Protein AF-A0A5K1A8P5-F1 (afdb_monomer_lite)

Radius of gyration: 10.72 Å; chains: 1; bounding box: 29×24×21 Å

InterPro domains:
  IPR003726 Homocysteine-binding domain [PF02574] (7-43)
  IPR036589 Homocysteine-binding domain superfamily [G3DSA:3.20.20.330] (1-45)
  IPR036589 Homocysteine-binding domain superfamily [SSF82282] (6-44)
  IPR051486 Homocysteine S-methyltransferase [PTHR46015] (2-44)

Sequence (45 aa):
ESTGVSDDDFVPYVCNWREAGASLIGGCCRTTPNTIRAICRALNK

Foldseek 3Di:
DPPDDDLQNCLVVLVVCVVVPDPDDDDDPPNDPSNRVNSVVSPVD

Organism: NCBI:txid210225

Structure (mmCIF, N/CA/C/O backbone):
data_AF-A0A5K1A8P5-F1
#
_entry.id   AF-A0A5K1A8P5-F1
#
loop_
_atom_site.group_PDB
_atom_site.id
_atom_site.type_symbol
_atom_site.label_atom_id
_atom_site.label_alt_id
_atom_site.label_comp_id
_atom_site.label_asym_id
_atom_site.label_entity_id
_atom_site.label_seq_id
_atom_site.pdbx_PDB_ins_code
_atom_site.Cartn_x
_atom_site.Cartn_y
_atom_site.Cartn_z
_atom_site.occupancy
_atom_site.B_iso_or_equiv
_atom_site.auth_seq_id
_atom_site.auth_comp_id
_atom_site.auth_asym_id
_atom_site.auth_atom_id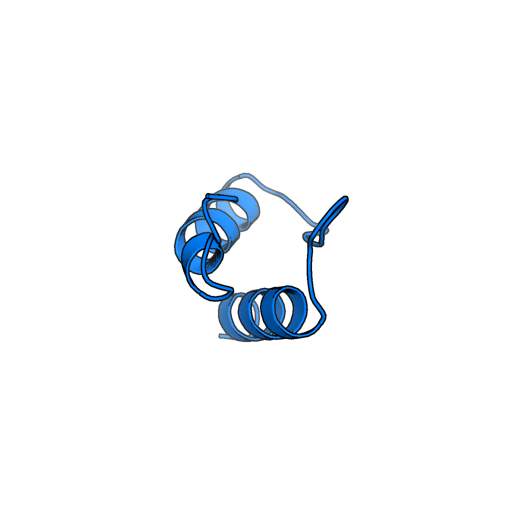
_atom_site.pdbx_PDB_model_num
ATOM 1 N N . GLU A 1 1 ? 20.138 13.215 -8.256 1.00 41.19 1 GLU A N 1
ATOM 2 C CA . GLU A 1 1 ? 19.711 12.479 -7.050 1.00 41.19 1 GLU A CA 1
ATOM 3 C C . GLU A 1 1 ? 18.194 12.295 -7.012 1.00 41.19 1 GLU A C 1
ATOM 5 O O . GLU A 1 1 ? 17.479 13.107 -6.437 1.00 41.19 1 GLU A O 1
ATOM 10 N N . SER A 1 2 ? 17.669 11.256 -7.674 1.00 50.56 2 SER A N 1
ATOM 11 C CA . SER A 1 2 ? 16.311 10.787 -7.364 1.00 50.56 2 SER A CA 1
ATOM 12 C C . SER A 1 2 ? 16.421 10.126 -6.001 1.00 50.56 2 SER A C 1
ATOM 14 O O . SER A 1 2 ? 17.102 9.111 -5.895 1.00 50.56 2 SER A O 1
ATOM 16 N N . THR A 1 3 ? 15.837 10.720 -4.964 1.00 54.28 3 THR A N 1
ATOM 17 C CA . THR A 1 3 ? 15.817 10.159 -3.611 1.00 54.28 3 THR A CA 1
ATOM 18 C C . THR A 1 3 ? 15.101 8.807 -3.664 1.00 54.28 3 THR A C 1
ATOM 20 O O . THR A 1 3 ? 13.875 8.722 -3.696 1.00 54.28 3 THR A O 1
ATOM 23 N N . GLY A 1 4 ? 15.888 7.744 -3.836 1.00 56.44 4 GLY A N 1
ATOM 24 C CA . GLY A 1 4 ? 15.418 6.380 -4.018 1.00 56.44 4 GLY A CA 1
ATOM 25 C C . GLY A 1 4 ? 14.910 5.862 -2.690 1.00 56.44 4 GLY A C 1
ATOM 26 O O . GLY A 1 4 ? 15.696 5.381 -1.884 1.00 56.44 4 GLY A O 1
ATOM 27 N N . VAL A 1 5 ? 13.610 6.018 -2.458 1.00 63.94 5 VAL A N 1
ATOM 28 C CA . VAL A 1 5 ? 12.927 5.350 -1.351 1.00 63.94 5 VAL A CA 1
ATOM 29 C C . VAL A 1 5 ? 13.142 3.847 -1.530 1.00 63.94 5 VAL A C 1
ATOM 31 O O . VAL A 1 5 ? 12.873 3.317 -2.612 1.00 63.94 5 VAL A O 1
ATOM 34 N N . SER A 1 6 ? 13.684 3.190 -0.506 1.00 69.19 6 SER A N 1
ATOM 35 C CA . SER A 1 6 ? 13.899 1.746 -0.507 1.00 69.19 6 SER A CA 1
ATOM 36 C C . SER A 1 6 ? 12.550 1.029 -0.518 1.00 69.19 6 SER A C 1
ATOM 38 O O . SER A 1 6 ? 11.563 1.525 0.028 1.00 69.19 6 SER A O 1
ATOM 40 N N . ASP A 1 7 ? 12.491 -0.160 -1.116 1.00 71.06 7 ASP A N 1
ATOM 41 C CA . ASP A 1 7 ? 11.253 -0.944 -1.203 1.00 71.06 7 ASP A CA 1
ATOM 42 C C . ASP A 1 7 ? 10.661 -1.275 0.184 1.00 71.06 7 ASP A C 1
ATOM 44 O O . ASP A 1 7 ? 9.447 -1.441 0.313 1.00 71.06 7 ASP A O 1
ATOM 48 N N . ASP A 1 8 ? 11.504 -1.324 1.220 1.00 72.12 8 ASP A N 1
ATOM 49 C CA . ASP A 1 8 ? 11.116 -1.609 2.604 1.00 72.12 8 ASP A CA 1
ATOM 50 C C . ASP A 1 8 ? 10.671 -0.366 3.400 1.00 72.12 8 ASP A C 1
ATOM 52 O O . ASP A 1 8 ? 9.979 -0.506 4.411 1.00 72.12 8 ASP A O 1
ATOM 56 N N . ASP A 1 9 ? 10.975 0.853 2.937 1.00 78.19 9 ASP A N 1
ATOM 57 C CA . ASP A 1 9 ? 10.635 2.096 3.655 1.00 78.19 9 ASP A CA 1
ATOM 58 C C . ASP A 1 9 ? 9.114 2.318 3.750 1.00 78.19 9 ASP A C 1
ATOM 60 O O . ASP A 1 9 ? 8.626 3.072 4.593 1.00 78.19 9 ASP A O 1
ATOM 64 N N . PHE A 1 10 ? 8.338 1.641 2.898 1.00 77.44 10 PHE A N 1
ATOM 65 C CA . PHE A 1 10 ? 6.880 1.744 2.866 1.00 77.44 10 PHE A CA 1
ATOM 66 C C . PHE A 1 10 ? 6.174 0.841 3.886 1.00 77.44 10 PHE A C 1
ATOM 68 O O . PHE A 1 10 ? 5.017 1.093 4.226 1.00 77.44 10 PHE A O 1
ATOM 75 N N . VAL A 1 11 ? 6.851 -0.188 4.404 1.00 79.38 11 VAL A N 1
ATOM 76 C CA . VAL A 1 11 ? 6.263 -1.209 5.289 1.00 79.38 11 VAL A CA 1
ATOM 77 C C . VAL A 1 11 ? 5.604 -0.628 6.553 1.00 79.38 11 VAL A C 1
ATOM 79 O O . VAL A 1 11 ? 4.488 -1.052 6.862 1.00 79.38 11 VAL A O 1
ATOM 82 N N . PRO A 1 12 ? 6.193 0.355 7.268 1.00 84.19 12 PRO A N 1
ATOM 83 C CA . PRO A 1 12 ? 5.562 0.934 8.456 1.00 84.19 12 PRO A CA 1
ATOM 84 C C . PRO A 1 12 ? 4.216 1.605 8.152 1.00 84.19 12 PRO A C 1
ATOM 86 O O . PRO A 1 12 ? 3.284 1.535 8.949 1.00 84.19 12 PRO A O 1
ATOM 89 N N . TYR A 1 13 ? 4.089 2.227 6.977 1.00 90.06 13 TYR A N 1
ATOM 90 C CA . TYR A 1 13 ? 2.863 2.915 6.572 1.00 90.06 13 TYR A CA 1
ATOM 91 C C . TYR A 1 13 ? 1.757 1.940 6.168 1.00 90.06 13 TYR A C 1
ATOM 93 O O . TYR A 1 13 ? 0.588 2.205 6.433 1.00 90.06 13 TYR A O 1
ATOM 101 N N . VAL A 1 14 ? 2.118 0.796 5.578 1.00 92.38 14 VAL A N 1
ATOM 102 C CA . VAL A 1 14 ? 1.168 -0.248 5.159 1.00 92.38 14 VAL A CA 1
ATOM 103 C C . VAL A 1 14 ? 0.337 -0.754 6.338 1.00 92.38 14 VAL A C 1
ATOM 105 O O . VAL A 1 14 ? -0.880 -0.893 6.208 1.00 92.38 14 VAL A O 1
ATOM 108 N N . CYS A 1 15 ? 0.969 -0.986 7.493 1.00 90.19 15 CYS A N 1
ATOM 109 C CA . CYS A 1 15 ? 0.263 -1.390 8.710 1.00 90.19 15 CYS A CA 1
ATOM 110 C C . CYS A 1 15 ? -0.716 -0.304 9.171 1.00 90.19 15 CYS A C 1
ATOM 112 O O . CYS A 1 15 ? -1.895 -0.590 9.364 1.00 90.19 15 CYS A O 1
ATOM 114 N N . ASN A 1 16 ? -0.259 0.950 9.237 1.00 93.62 16 ASN A N 1
ATOM 115 C CA . ASN A 1 16 ? -1.097 2.079 9.645 1.00 93.62 16 ASN A CA 1
ATOM 116 C C . ASN A 1 16 ? -2.304 2.270 8.709 1.00 93.62 16 ASN A C 1
ATOM 118 O O . ASN A 1 16 ? -3.408 2.554 9.165 1.00 93.62 16 ASN A O 1
ATOM 122 N N . TRP A 1 17 ? -2.126 2.097 7.394 1.00 94.88 17 TRP A N 1
ATOM 123 C CA . TRP A 1 17 ? -3.230 2.182 6.433 1.00 94.88 17 TRP A CA 1
ATOM 124 C C . TRP A 1 17 ? -4.249 1.063 6.632 1.00 94.88 17 TRP A C 1
ATOM 126 O O . TRP A 1 17 ? -5.450 1.321 6.559 1.00 94.88 17 TRP A O 1
ATOM 136 N N . ARG A 1 18 ? -3.794 -0.164 6.919 1.00 93.56 18 ARG A N 1
ATOM 137 C CA . ARG A 1 18 ? -4.685 -1.287 7.236 1.00 93.56 18 ARG A CA 1
ATOM 138 C C . ARG A 1 18 ? -5.501 -1.009 8.496 1.00 93.56 18 ARG A C 1
ATOM 140 O O . ARG A 1 18 ? -6.711 -1.211 8.484 1.00 93.56 18 ARG A O 1
ATOM 147 N N . GLU A 1 19 ? -4.856 -0.525 9.555 1.00 94.00 19 GLU A N 1
ATOM 148 C CA . GLU A 1 19 ? -5.519 -0.159 10.814 1.00 94.00 19 GLU A CA 1
ATOM 149 C C . GLU A 1 19 ? -6.522 0.987 10.626 1.00 94.00 19 GLU A C 1
ATOM 151 O O . GLU A 1 19 ? -7.587 0.986 11.238 1.00 94.00 19 GLU A O 1
ATOM 156 N N . ALA A 1 20 ? -6.239 1.913 9.708 1.00 96.25 20 ALA A N 1
ATOM 157 C CA . ALA A 1 20 ? -7.163 2.969 9.301 1.00 96.25 20 ALA A CA 1
ATOM 158 C C . ALA A 1 20 ? -8.322 2.483 8.400 1.00 96.25 20 ALA A C 1
ATOM 160 O O . ALA A 1 20 ? -9.160 3.290 7.998 1.00 96.25 20 ALA A O 1
ATOM 161 N N . GLY A 1 21 ? -8.389 1.187 8.069 1.00 96.25 21 GLY A N 1
ATOM 162 C CA . GLY A 1 21 ? -9.481 0.581 7.300 1.00 96.25 21 GLY A CA 1
ATOM 163 C C . GLY A 1 21 ? -9.225 0.437 5.797 1.00 96.25 21 GLY A C 1
ATOM 164 O O . GLY A 1 21 ? -10.144 0.092 5.048 1.00 96.25 21 GLY A O 1
ATOM 165 N N . ALA A 1 22 ? -7.999 0.671 5.317 1.00 95.94 22 ALA A N 1
ATOM 166 C CA . ALA A 1 22 ? -7.670 0.432 3.916 1.00 95.94 22 ALA A CA 1
ATOM 167 C C . ALA A 1 22 ? -7.840 -1.056 3.567 1.00 95.94 22 ALA A C 1
ATOM 169 O O . ALA A 1 22 ? -7.208 -1.931 4.158 1.00 95.94 22 ALA A O 1
ATOM 170 N N . SER A 1 23 ? -8.681 -1.332 2.569 1.00 94.38 23 SER A N 1
ATOM 171 C CA . SER A 1 23 ? -8.958 -2.696 2.088 1.00 94.38 23 SER A CA 1
ATOM 172 C C . SER A 1 23 ? -8.136 -3.081 0.851 1.00 94.38 23 SER A C 1
ATOM 174 O O . SER A 1 23 ? -8.053 -4.257 0.508 1.00 94.38 23 SER A O 1
ATOM 176 N N . LEU A 1 24 ? -7.518 -2.102 0.180 1.00 93.88 24 LEU A N 1
ATOM 177 C CA . LEU A 1 24 ? -6.656 -2.304 -0.983 1.00 93.88 24 LEU A CA 1
ATOM 178 C C . LEU A 1 24 ? -5.439 -1.382 -0.884 1.00 93.88 24 LEU A C 1
ATOM 180 O O . LEU A 1 24 ? -5.583 -0.162 -0.863 1.00 93.88 24 LEU A O 1
ATOM 184 N N . ILE A 1 25 ? -4.245 -1.974 -0.835 1.00 93.50 25 ILE A N 1
ATOM 185 C CA . ILE A 1 25 ? -2.968 -1.259 -0.763 1.00 93.50 25 ILE A CA 1
ATOM 186 C C . ILE A 1 25 ? -2.098 -1.740 -1.924 1.00 93.50 25 ILE A C 1
ATOM 188 O O . ILE A 1 25 ? -1.885 -2.939 -2.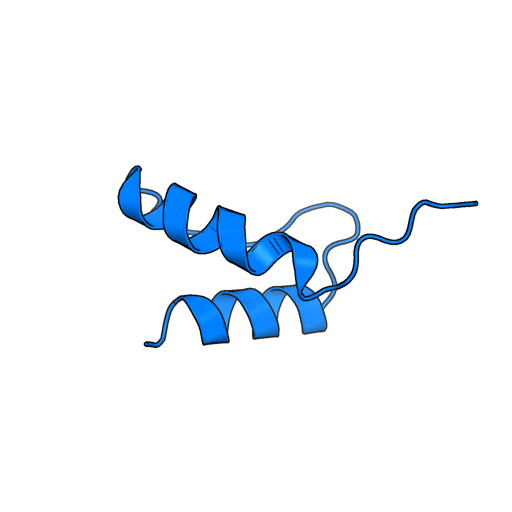096 1.00 93.50 25 ILE A O 1
ATOM 192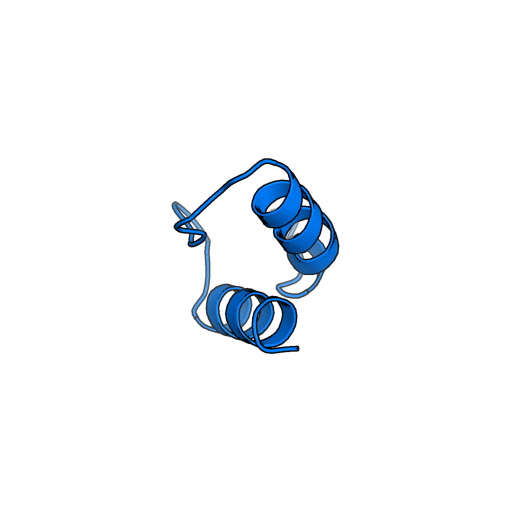 N N . GLY A 1 26 ? -1.618 -0.798 -2.731 1.00 91.44 26 GLY A N 1
ATOM 193 C CA . GLY A 1 26 ? -0.823 -1.068 -3.925 1.00 91.44 26 GLY A CA 1
ATOM 194 C C . GLY A 1 26 ? 0.161 0.064 -4.186 1.00 91.44 26 GLY A C 1
ATOM 195 O O . GLY A 1 26 ? 0.826 0.536 -3.269 1.00 91.44 26 GLY A O 1
ATOM 196 N N . GLY A 1 27 ? 0.242 0.517 -5.434 1.00 90.06 27 GLY A N 1
ATOM 197 C CA . GLY A 1 27 ? 1.162 1.579 -5.817 1.00 90.06 27 GLY A CA 1
ATOM 198 C C . GLY A 1 27 ? 0.745 2.342 -7.064 1.00 90.06 27 GLY A C 1
ATOM 199 O O . GLY A 1 27 ? -0.220 1.986 -7.735 1.00 90.06 27 GLY A O 1
ATOM 200 N N . CYS A 1 28 ? 1.487 3.406 -7.352 1.00 90.19 28 CYS A N 1
ATOM 201 C CA . CYS A 1 28 ? 1.278 4.295 -8.493 1.00 90.19 28 CYS A CA 1
ATOM 202 C C . CYS A 1 28 ? 2.629 4.484 -9.209 1.00 90.19 28 CYS A C 1
ATOM 204 O O . CYS A 1 28 ? 3.386 3.530 -9.393 1.00 90.19 28 CYS A O 1
ATOM 206 N N . CYS A 1 29 ? 2.976 5.706 -9.603 1.00 88.44 29 CYS A N 1
ATOM 207 C CA . CYS A 1 29 ? 4.247 6.005 -10.247 1.00 88.44 29 CYS A CA 1
ATOM 208 C C . CYS A 1 29 ? 5.437 5.610 -9.360 1.00 88.44 29 CYS A C 1
ATOM 210 O O . CYS A 1 29 ? 5.537 6.063 -8.219 1.00 88.44 29 CYS A O 1
ATOM 212 N N . ARG A 1 30 ? 6.387 4.865 -9.945 1.00 85.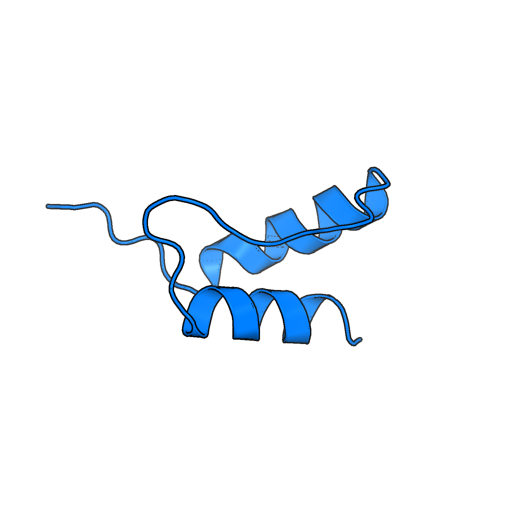31 30 ARG A N 1
ATOM 213 C CA . ARG A 1 30 ? 7.649 4.406 -9.327 1.00 85.31 30 ARG A CA 1
ATOM 214 C C . ARG A 1 30 ? 7.517 3.277 -8.303 1.00 85.31 30 ARG A C 1
ATOM 216 O O . ARG A 1 30 ? 8.530 2.869 -7.747 1.00 85.31 30 ARG A O 1
ATOM 223 N N . THR A 1 31 ? 6.325 2.723 -8.091 1.00 86.88 31 THR A N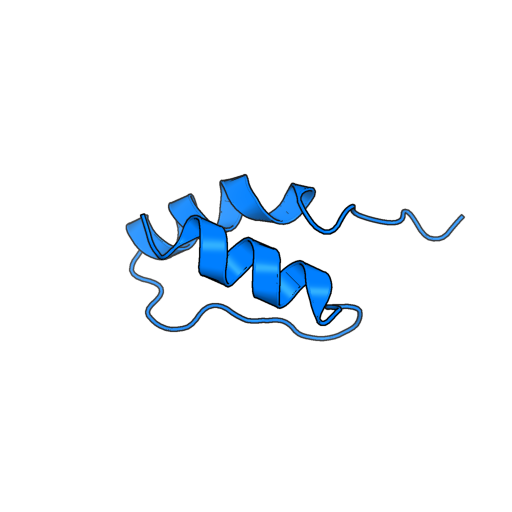 1
ATOM 224 C CA . THR A 1 31 ? 6.207 1.470 -7.339 1.00 86.88 31 THR A CA 1
ATOM 225 C C . THR A 1 31 ? 6.797 0.331 -8.162 1.00 86.88 31 THR A C 1
ATOM 227 O O . THR A 1 31 ? 6.440 0.150 -9.327 1.00 86.88 31 THR A O 1
ATOM 230 N N . THR A 1 32 ? 7.703 -0.440 -7.565 1.00 88.81 32 THR A N 1
ATOM 231 C CA . THR A 1 32 ? 8.325 -1.584 -8.233 1.00 88.81 32 THR A CA 1
ATOM 232 C C . THR A 1 32 ? 7.645 -2.890 -7.810 1.00 88.81 32 THR A C 1
ATOM 234 O O . THR A 1 32 ? 6.970 -2.951 -6.775 1.00 88.81 32 THR A O 1
ATOM 237 N N . PRO A 1 33 ? 7.851 -3.992 -8.553 1.00 92.19 33 PRO A N 1
ATOM 238 C CA . PRO A 1 33 ? 7.424 -5.311 -8.097 1.00 92.19 33 PRO A CA 1
ATOM 239 C C . PRO A 1 33 ? 7.987 -5.709 -6.719 1.00 92.19 33 PRO A C 1
ATOM 241 O O . PRO A 1 33 ? 7.352 -6.486 -6.008 1.00 92.19 33 PRO A O 1
ATOM 244 N N . ASN A 1 34 ? 9.158 -5.195 -6.321 1.00 91.38 34 ASN A N 1
ATOM 245 C CA . ASN A 1 34 ? 9.716 -5.439 -4.990 1.00 91.38 34 ASN A CA 1
ATOM 246 C C . ASN A 1 34 ? 8.917 -4.722 -3.900 1.00 91.38 34 ASN A C 1
ATOM 248 O O . ASN A 1 34 ? 8.600 -5.353 -2.894 1.00 91.38 34 ASN A O 1
ATOM 252 N N . THR A 1 35 ? 8.514 -3.469 -4.129 1.00 90.00 35 THR A N 1
ATOM 253 C CA . THR A 1 35 ? 7.651 -2.725 -3.201 1.00 90.00 35 THR A CA 1
ATOM 254 C C . THR A 1 35 ? 6.340 -3.480 -2.955 1.00 90.00 35 THR A C 1
ATOM 256 O O . THR A 1 35 ? 5.943 -3.688 -1.812 1.00 90.00 35 THR A O 1
ATOM 259 N N . ILE A 1 36 ? 5.692 -3.986 -4.016 1.00 92.06 36 ILE A N 1
ATOM 260 C CA . ILE A 1 36 ? 4.463 -4.790 -3.884 1.00 92.06 36 ILE A CA 1
ATOM 261 C C . ILE A 1 36 ? 4.717 -6.071 -3.073 1.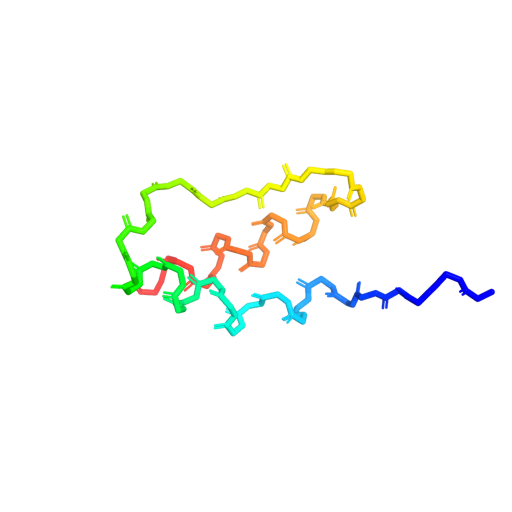00 92.06 36 ILE A C 1
ATOM 263 O O . ILE A 1 36 ? 3.920 -6.414 -2.201 1.00 92.06 36 ILE A O 1
ATOM 267 N N . ARG A 1 37 ? 5.845 -6.765 -3.292 1.00 91.88 37 ARG A N 1
ATOM 268 C CA . ARG A 1 37 ? 6.222 -7.940 -2.483 1.00 91.88 37 ARG A CA 1
ATOM 269 C C . ARG A 1 37 ? 6.406 -7.594 -1.003 1.00 91.88 37 ARG A C 1
ATOM 271 O O . ARG A 1 37 ? 5.979 -8.381 -0.158 1.00 91.88 37 ARG A O 1
ATOM 278 N N . ALA A 1 38 ? 7.018 -6.453 -0.689 1.00 90.38 38 ALA A N 1
ATOM 279 C CA . ALA A 1 38 ? 7.183 -5.980 0.684 1.00 90.38 38 ALA A CA 1
ATOM 280 C C . ALA A 1 38 ? 5.822 -5.685 1.343 1.00 90.38 38 ALA A C 1
ATOM 282 O O . ALA A 1 38 ? 5.563 -6.175 2.443 1.00 90.38 38 ALA A O 1
ATOM 283 N N . ILE A 1 39 ? 4.910 -5.008 0.630 1.00 91.56 39 ILE A N 1
ATOM 284 C CA . ILE A 1 39 ? 3.522 -4.770 1.070 1.00 91.56 39 ILE A CA 1
ATOM 285 C C . ILE A 1 39 ? 2.815 -6.099 1.378 1.00 91.56 39 ILE A C 1
ATOM 287 O O . ILE A 1 39 ? 2.264 -6.271 2.465 1.00 91.56 39 ILE A O 1
ATOM 291 N N . CYS A 1 40 ? 2.863 -7.075 0.465 1.00 92.19 40 CYS A N 1
ATOM 292 C CA . CYS A 1 40 ? 2.230 -8.380 0.680 1.00 92.19 40 CYS A CA 1
ATOM 293 C C . CYS A 1 40 ? 2.802 -9.114 1.901 1.00 92.19 40 CYS A C 1
ATOM 295 O O . CYS A 1 40 ? 2.047 -9.698 2.674 1.00 92.19 40 CYS A O 1
ATOM 297 N N . ARG A 1 41 ? 4.126 -9.076 2.103 1.00 91.31 41 ARG A N 1
ATOM 298 C CA . ARG A 1 41 ? 4.776 -9.673 3.283 1.00 91.31 41 ARG A CA 1
ATOM 299 C C . ARG A 1 41 ? 4.354 -8.989 4.583 1.00 91.31 41 ARG A C 1
ATOM 301 O O . ARG A 1 41 ? 4.194 -9.672 5.588 1.00 91.31 41 ARG A O 1
ATOM 308 N N . ALA A 1 42 ? 4.168 -7.671 4.563 1.00 89.31 42 ALA A N 1
ATOM 309 C CA . ALA A 1 42 ? 3.709 -6.909 5.720 1.00 89.31 42 ALA A CA 1
ATOM 310 C C . ALA A 1 42 ? 2.256 -7.244 6.105 1.00 89.31 42 ALA A C 1
ATOM 312 O O . ALA A 1 42 ? 1.936 -7.295 7.290 1.00 89.31 42 ALA A O 1
ATOM 313 N N . LEU A 1 43 ? 1.391 -7.503 5.117 1.00 90.12 43 LEU A N 1
ATOM 314 C CA . LEU A 1 43 ? -0.035 -7.784 5.328 1.00 90.12 43 LEU A CA 1
ATOM 315 C C . LEU A 1 43 ? -0.362 -9.263 5.612 1.00 90.12 43 LEU A C 1
ATOM 317 O O . LEU A 1 43 ? -1.403 -9.534 6.209 1.00 90.12 43 LEU A O 1
ATOM 321 N N . ASN A 1 44 ? 0.495 -10.205 5.213 1.00 85.88 44 ASN A N 1
ATOM 322 C CA . ASN A 1 44 ? 0.295 -11.653 5.394 1.00 85.88 44 ASN A CA 1
ATOM 323 C C . ASN A 1 44 ? 0.910 -12.213 6.697 1.00 85.88 44 ASN A C 1
ATOM 325 O O . ASN A 1 44 ? 1.346 -13.364 6.718 1.00 85.88 44 ASN A O 1
ATOM 329 N N . LYS A 1 45 ? 0.985 -11.405 7.759 1.00 59.12 45 LYS A N 1
ATOM 330 C CA . LYS A 1 45 ? 1.320 -11.874 9.113 1.00 59.12 45 LYS A CA 1
ATOM 331 C C . LYS A 1 45 ? 0.078 -12.301 9.879 1.00 59.12 45 LYS A C 1
ATOM 333 O O . LYS A 1 45 ? -0.965 -11.633 9.701 1.00 59.12 45 LYS A O 1
#

pLDDT: mean 84.12, std 13.57, range [41.19, 96.25]

Secondary structure (DSSP, 8-state):
------TTTTHHHHHHHHHTT-S-----TT--HHHHHHHHHHH--